Protein AF-A0A0P7ZK08-F1 (afdb_monomer_lite)

pLDDT: mean 90.18, std 8.95, range [63.84, 98.44]

Sequence (72 aa):
MHIVKMLINMMNLETEVRDIKRYVIEISKKVDELLYEKEIVSLMKLSEKSLSSFFDNEPDIYKIADLKVRYK

Structure (mmCIF, N/CA/C/O backbone):
data_AF-A0A0P7ZK08-F1
#
_entry.id   AF-A0A0P7ZK08-F1
#
loop_
_atom_site.group_PDB
_atom_site.id
_atom_site.ty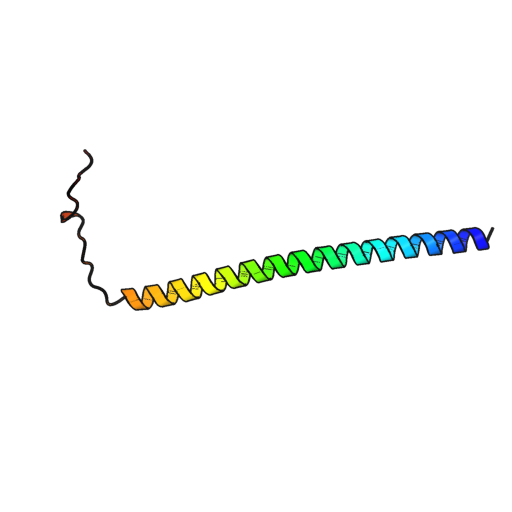pe_symbol
_atom_site.label_atom_id
_atom_site.label_alt_id
_atom_site.label_comp_id
_atom_site.label_asym_id
_atom_site.label_entity_id
_atom_site.label_seq_id
_atom_site.pdbx_PDB_ins_code
_atom_site.Cartn_x
_atom_site.Cartn_y
_atom_site.Cartn_z
_atom_site.occupancy
_atom_site.B_iso_or_equiv
_atom_site.au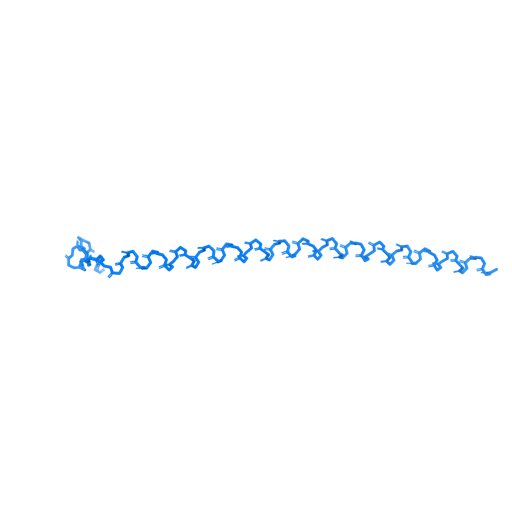th_seq_id
_atom_site.auth_comp_id
_atom_site.auth_asym_id
_atom_site.auth_atom_id
_atom_site.pdbx_PDB_model_num
ATOM 1 N N . MET A 1 1 ? 22.360 -1.423 -47.783 1.00 66.69 1 MET A N 1
ATOM 2 C CA . MET A 1 1 ? 21.049 -1.693 -47.141 1.00 66.69 1 MET A CA 1
ATOM 3 C C . MET A 1 1 ? 21.153 -2.376 -45.766 1.00 66.69 1 MET A C 1
ATOM 5 O O . MET A 1 1 ? 20.360 -2.046 -44.898 1.00 66.69 1 MET A O 1
ATOM 9 N N . HIS A 1 2 ? 22.131 -3.261 -45.510 1.00 81.75 2 HIS A N 1
ATOM 10 C CA . HIS A 1 2 ? 22.285 -3.954 -44.212 1.00 81.75 2 HIS A CA 1
ATOM 11 C C . HIS A 1 2 ? 22.546 -3.049 -42.993 1.00 81.75 2 HIS A C 1
ATOM 13 O O . HIS A 1 2 ? 21.936 -3.255 -41.948 1.00 81.75 2 HIS A O 1
ATOM 19 N N . ILE A 1 3 ? 23.404 -2.032 -43.127 1.00 86.62 3 ILE A N 1
ATOM 20 C CA . ILE A 1 3 ? 23.758 -1.120 -42.020 1.00 86.62 3 ILE A CA 1
ATOM 21 C C . ILE A 1 3 ? 22.528 -0.345 -41.523 1.00 86.62 3 ILE A C 1
ATOM 23 O O . ILE A 1 3 ? 22.295 -0.247 -40.325 1.00 86.62 3 ILE A O 1
ATOM 27 N N . VAL A 1 4 ? 21.685 0.129 -42.444 1.00 88.69 4 VAL A N 1
ATOM 28 C CA . VAL A 1 4 ? 20.455 0.865 -42.108 1.00 88.69 4 VAL A CA 1
ATOM 29 C C . VAL A 1 4 ? 19.488 -0.009 -41.303 1.00 88.69 4 VAL A C 1
ATOM 31 O O . VAL A 1 4 ? 18.931 0.443 -40.310 1.00 88.69 4 VAL A O 1
ATOM 34 N N . LYS A 1 5 ? 19.335 -1.288 -41.671 1.00 89.00 5 LYS A N 1
ATOM 35 C CA . LYS A 1 5 ? 18.481 -2.235 -40.938 1.00 89.00 5 LYS A CA 1
ATOM 36 C C . LYS A 1 5 ? 19.002 -2.515 -39.522 1.00 89.00 5 LYS A C 1
ATOM 38 O O . LYS A 1 5 ? 18.210 -2.633 -38.594 1.00 89.00 5 LYS A O 1
ATOM 43 N N . MET A 1 6 ? 20.323 -2.584 -39.353 1.00 89.19 6 MET A N 1
ATOM 44 C CA . MET A 1 6 ? 20.956 -2.749 -38.042 1.00 89.19 6 MET A CA 1
ATOM 45 C C . MET A 1 6 ? 20.712 -1.534 -37.136 1.00 89.19 6 MET A C 1
ATOM 47 O O . MET A 1 6 ? 20.360 -1.708 -35.974 1.00 89.19 6 MET A O 1
ATOM 51 N N . LEU A 1 7 ? 20.827 -0.318 -37.679 1.00 88.62 7 LEU A N 1
ATOM 52 C CA . LEU A 1 7 ? 20.559 0.919 -36.939 1.00 88.62 7 LEU A CA 1
ATOM 53 C C . LEU A 1 7 ? 19.088 1.040 -36.521 1.00 88.62 7 LEU A C 1
ATOM 55 O O . LEU A 1 7 ? 18.812 1.419 -35.388 1.00 88.62 7 LEU A O 1
ATOM 59 N N . ILE A 1 8 ? 18.150 0.656 -37.394 1.00 91.06 8 ILE A N 1
ATOM 60 C CA . ILE A 1 8 ? 16.717 0.629 -37.059 1.00 91.06 8 ILE A CA 1
ATOM 61 C C . ILE A 1 8 ? 16.443 -0.361 -35.919 1.00 91.06 8 ILE A C 1
ATOM 63 O O . ILE A 1 8 ? 15.760 -0.011 -34.960 1.00 91.06 8 ILE A O 1
ATOM 67 N N . ASN A 1 9 ? 17.008 -1.571 -35.980 1.00 93.31 9 ASN A N 1
ATOM 68 C CA . ASN A 1 9 ? 16.856 -2.546 -34.898 1.00 93.31 9 ASN A CA 1
ATOM 69 C C . ASN A 1 9 ? 17.438 -2.032 -33.574 1.00 93.31 9 ASN A C 1
ATOM 71 O O . ASN A 1 9 ? 16.829 -2.233 -32.528 1.00 93.31 9 ASN A O 1
ATOM 75 N N . MET A 1 10 ? 18.588 -1.356 -33.615 1.00 92.38 10 MET A N 1
ATOM 76 C CA . MET A 1 10 ? 19.205 -0.774 -32.423 1.00 92.38 10 MET A CA 1
ATOM 77 C C . MET A 1 10 ? 18.329 0.327 -31.812 1.00 92.38 10 MET A C 1
ATOM 79 O O . MET A 1 10 ? 18.087 0.318 -30.611 1.00 92.38 10 MET A O 1
ATOM 83 N N . MET A 1 11 ? 17.770 1.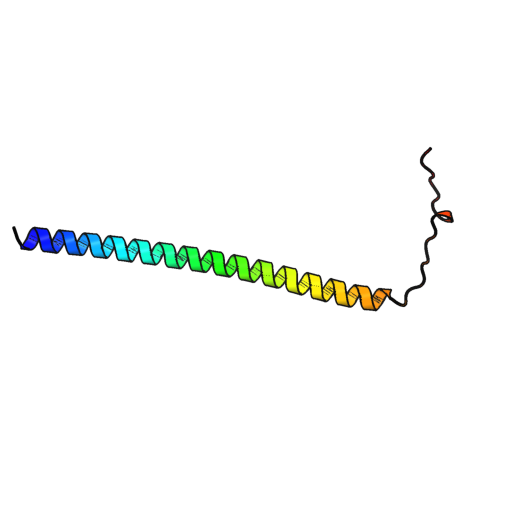212 -32.642 1.00 92.94 11 MET A N 1
ATOM 84 C CA . MET A 1 11 ? 16.874 2.284 -32.194 1.00 92.94 11 MET A CA 1
ATOM 85 C C . MET A 1 11 ? 15.551 1.747 -31.614 1.00 92.94 11 MET A C 1
ATOM 87 O O . MET A 1 11 ? 15.010 2.306 -30.654 1.00 92.94 11 MET A O 1
ATOM 91 N N . ASN A 1 12 ? 15.040 0.639 -32.161 1.00 96.12 12 ASN A N 1
ATOM 92 C CA . ASN A 1 12 ? 13.864 -0.046 -31.622 1.00 96.12 12 ASN A CA 1
ATOM 93 C C . ASN A 1 12 ? 14.163 -0.670 -30.253 1.00 96.12 12 ASN A C 1
ATOM 95 O O . ASN A 1 12 ? 13.402 -0.449 -29.314 1.00 96.12 12 ASN A O 1
ATOM 99 N N . LEU A 1 13 ? 15.299 -1.360 -30.109 1.00 95.94 13 LEU A N 1
ATOM 100 C CA . LEU A 1 13 ? 15.732 -1.929 -28.828 1.00 95.94 13 LEU A CA 1
ATOM 101 C C . LEU A 1 13 ? 15.919 -0.850 -27.756 1.00 95.94 13 LEU A C 1
ATOM 103 O O . LEU A 1 13 ? 15.471 -1.020 -26.626 1.00 95.94 13 LEU A O 1
ATOM 107 N N . GLU A 1 14 ? 16.530 0.286 -28.098 1.00 96.50 14 GLU A N 1
ATOM 108 C CA . GLU A 1 14 ? 16.660 1.418 -27.172 1.00 96.50 14 GLU A CA 1
ATOM 109 C C . GLU A 1 14 ? 15.297 1.950 -26.714 1.00 96.50 14 GLU A C 1
ATOM 111 O O . GLU A 1 14 ? 15.118 2.298 -25.543 1.00 96.50 14 GLU A O 1
ATOM 116 N N . THR A 1 15 ? 14.324 1.993 -27.626 1.00 96.81 15 THR A N 1
ATOM 117 C CA . THR A 1 15 ? 12.961 2.430 -27.313 1.00 96.81 15 THR A CA 1
ATOM 118 C C . THR A 1 15 ? 12.264 1.440 -26.383 1.00 96.81 15 THR A C 1
ATOM 120 O O . THR A 1 15 ? 11.748 1.860 -25.348 1.00 96.81 15 THR A O 1
ATOM 123 N N . GLU A 1 16 ? 12.330 0.141 -26.678 1.00 96.94 16 GLU A N 1
ATOM 124 C CA . GLU A 1 16 ? 11.763 -0.914 -25.830 1.00 96.94 16 GLU A CA 1
ATOM 125 C C . GLU A 1 16 ? 12.378 -0.908 -24.424 1.00 96.94 16 GLU A C 1
ATOM 127 O O . GLU A 1 16 ? 11.657 -0.937 -23.427 1.00 96.94 16 GLU A O 1
ATOM 132 N N . VAL A 1 17 ? 13.705 -0.786 -24.315 1.00 97.62 17 VAL A N 1
ATOM 133 C CA . VAL A 1 17 ? 14.401 -0.715 -23.019 1.00 97.62 17 VAL A CA 1
ATOM 134 C C . VAL A 1 17 ? 13.978 0.525 -22.229 1.00 97.62 17 VAL A C 1
ATOM 136 O O . VAL A 1 17 ? 13.775 0.455 -21.012 1.00 97.62 17 VAL A O 1
ATOM 139 N N . ARG A 1 18 ? 13.813 1.670 -22.900 1.00 97.56 18 ARG A N 1
ATOM 140 C CA . ARG A 1 18 ? 13.330 2.902 -22.265 1.00 97.56 18 ARG A CA 1
ATOM 141 C C . ARG A 1 18 ? 11.903 2.747 -21.743 1.00 97.56 18 ARG A C 1
ATOM 143 O O . ARG A 1 18 ? 11.607 3.241 -20.652 1.00 97.56 18 ARG A O 1
ATOM 150 N N . ASP A 1 19 ? 11.041 2.067 -22.485 1.00 97.94 19 ASP A N 1
ATOM 151 C CA . ASP A 1 19 ? 9.656 1.842 -22.077 1.00 97.94 19 ASP A CA 1
ATOM 152 C C . ASP A 1 19 ? 9.566 0.828 -20.932 1.00 97.94 19 ASP A C 1
ATOM 154 O O . ASP A 1 19 ? 8.887 1.099 -19.942 1.00 97.94 19 ASP A O 1
ATOM 158 N N . ILE A 1 20 ? 10.361 -0.249 -20.960 1.00 97.94 20 ILE A N 1
ATOM 159 C CA . ILE A 1 20 ? 10.509 -1.174 -19.823 1.00 97.94 20 ILE A CA 1
ATOM 160 C C . ILE A 1 20 ? 10.943 -0.410 -18.570 1.00 97.94 20 ILE A C 1
ATOM 162 O O . ILE A 1 20 ? 10.325 -0.556 -17.517 1.00 97.94 20 ILE A O 1
ATOM 166 N N . LYS A 1 21 ? 11.962 0.453 -18.671 1.00 98.12 21 LYS A N 1
ATOM 167 C CA . LYS A 1 21 ? 12.419 1.267 -17.535 1.00 98.12 21 LYS A CA 1
ATOM 168 C C . LYS A 1 21 ? 11.292 2.137 -16.972 1.00 98.12 21 LYS A C 1
ATOM 170 O O . LYS A 1 21 ? 11.174 2.265 -15.755 1.00 98.12 21 LYS A O 1
ATOM 175 N N . ARG A 1 22 ? 10.462 2.725 -17.838 1.00 98.31 22 ARG A N 1
ATOM 176 C CA . ARG A 1 22 ? 9.308 3.531 -17.422 1.00 98.31 22 ARG A CA 1
ATOM 177 C C . ARG A 1 22 ? 8.282 2.687 -16.670 1.00 98.31 22 ARG A C 1
ATOM 179 O O . ARG A 1 22 ? 7.897 3.070 -15.569 1.00 98.31 22 ARG A O 1
ATOM 186 N N . TYR A 1 23 ? 7.910 1.530 -17.211 1.00 98.31 23 TYR A N 1
ATOM 187 C CA . TYR A 1 23 ? 6.959 0.632 -16.558 1.00 98.31 23 TYR A CA 1
ATOM 188 C C . TYR A 1 23 ? 7.471 0.117 -15.216 1.00 98.31 23 TYR A C 1
ATOM 190 O O . TYR A 1 23 ? 6.711 0.078 -14.255 1.00 98.31 23 TYR A O 1
ATOM 198 N N . VAL A 1 24 ? 8.762 -0.204 -15.103 1.00 98.38 24 VAL A N 1
ATOM 199 C CA . VAL A 1 24 ? 9.372 -0.607 -13.826 1.00 98.38 24 VAL A CA 1
ATOM 200 C C . VAL A 1 24 ? 9.241 0.501 -12.776 1.00 98.38 24 VAL A C 1
ATOM 202 O O . VAL A 1 24 ? 8.877 0.221 -11.637 1.00 98.38 24 VAL A O 1
ATOM 205 N N . ILE A 1 25 ? 9.478 1.762 -13.152 1.00 98.44 25 ILE A N 1
ATOM 206 C CA . ILE A 1 25 ? 9.313 2.906 -12.241 1.00 98.44 25 ILE A CA 1
ATOM 207 C C . ILE A 1 25 ? 7.847 3.065 -11.815 1.00 98.44 25 ILE A C 1
ATOM 209 O O . ILE A 1 25 ? 7.574 3.309 -10.642 1.00 98.44 25 ILE A O 1
ATOM 213 N N . GLU A 1 26 ? 6.900 2.929 -12.743 1.00 98.44 26 GLU A N 1
ATOM 214 C CA . GLU A 1 26 ? 5.469 3.019 -12.430 1.00 98.44 26 GLU A CA 1
ATOM 215 C C . GLU A 1 26 ? 4.997 1.881 -11.520 1.00 98.44 26 GLU A C 1
ATOM 217 O O . GLU A 1 26 ? 4.257 2.127 -10.568 1.00 98.44 26 GLU A O 1
ATOM 222 N N . ILE A 1 27 ? 5.460 0.654 -11.770 1.00 98.38 27 ILE A N 1
ATOM 223 C CA . ILE A 1 27 ? 5.178 -0.505 -10.918 1.00 98.38 27 ILE A CA 1
ATOM 224 C C . ILE A 1 27 ? 5.739 -0.271 -9.517 1.00 98.38 27 ILE A C 1
ATOM 226 O O . ILE A 1 27 ? 5.019 -0.486 -8.548 1.00 98.38 27 ILE A O 1
ATOM 230 N N . SER A 1 28 ? 6.980 0.215 -9.404 1.00 98.12 28 SER A N 1
ATOM 231 C CA . SER A 1 28 ? 7.590 0.518 -8.106 1.00 98.12 28 SER A CA 1
ATOM 232 C C . SER A 1 28 ? 6.728 1.487 -7.298 1.00 98.12 28 SER A C 1
ATOM 234 O O . SER A 1 28 ? 6.398 1.192 -6.156 1.00 98.12 28 SER A O 1
ATOM 236 N N . LYS A 1 29 ? 6.276 2.588 -7.913 1.00 98.31 29 LYS A N 1
ATOM 237 C CA . LYS A 1 29 ? 5.414 3.573 -7.239 1.00 98.31 29 LYS A CA 1
ATOM 238 C C . LYS A 1 29 ? 4.094 2.969 -6.759 1.00 98.31 29 LYS A C 1
ATOM 240 O O . LYS A 1 29 ? 3.676 3.224 -5.638 1.00 98.31 29 LYS A O 1
ATOM 245 N N . LYS A 1 30 ? 3.454 2.142 -7.590 1.00 98.19 30 LYS A N 1
ATOM 246 C CA . LYS A 1 30 ? 2.201 1.464 -7.222 1.00 98.19 30 LYS A CA 1
ATOM 247 C C . LYS A 1 30 ? 2.393 0.471 -6.077 1.00 98.19 30 LYS A C 1
ATOM 249 O O . LYS A 1 30 ? 1.502 0.317 -5.250 1.00 98.19 30 LYS A O 1
ATOM 254 N N . VAL A 1 31 ? 3.536 -0.213 -6.031 1.00 98.12 31 VAL A N 1
ATOM 255 C CA . VAL A 1 31 ? 3.877 -1.105 -4.915 1.00 98.12 31 VAL A CA 1
ATOM 256 C C . VAL A 1 31 ? 4.048 -0.306 -3.626 1.00 98.12 31 VAL A C 1
ATOM 258 O O . VAL A 1 31 ? 3.500 -0.714 -2.605 1.00 98.12 31 VAL A O 1
ATOM 261 N N . ASP A 1 32 ? 4.729 0.839 -3.676 1.00 97.81 32 ASP A N 1
ATOM 262 C CA . ASP A 1 32 ? 4.905 1.711 -2.509 1.00 97.81 32 ASP A CA 1
ATOM 263 C C . ASP A 1 32 ? 3.553 2.222 -1.971 1.00 97.81 32 ASP A C 1
ATOM 265 O O . ASP A 1 32 ? 3.307 2.173 -0.766 1.00 97.81 32 ASP A O 1
ATOM 269 N N . GLU A 1 33 ? 2.640 2.635 -2.858 1.00 97.50 33 GLU A N 1
ATOM 270 C CA . GLU A 1 33 ? 1.271 3.043 -2.498 1.00 97.50 33 GLU A CA 1
ATOM 271 C C . GLU A 1 33 ? 0.495 1.908 -1.805 1.00 97.50 33 GLU A C 1
ATOM 273 O O . GLU A 1 33 ? -0.073 2.101 -0.729 1.00 97.50 33 GLU A O 1
ATOM 278 N N . LEU A 1 34 ? 0.524 0.698 -2.373 1.00 97.94 34 LEU A N 1
ATOM 279 C CA . LEU A 1 34 ? -0.154 -0.470 -1.798 1.00 97.94 34 LEU A CA 1
ATOM 280 C C . LEU A 1 34 ? 0.421 -0.878 -0.435 1.00 97.94 34 LEU A C 1
ATOM 282 O O . LEU A 1 34 ? -0.320 -1.331 0.443 1.00 97.94 34 LEU A O 1
ATOM 286 N N . LEU A 1 35 ? 1.737 -0.748 -0.248 1.00 97.44 35 LEU A N 1
ATOM 287 C CA . LEU A 1 35 ? 2.383 -1.011 1.037 1.00 97.44 35 LEU A CA 1
ATOM 288 C C . LEU A 1 35 ? 1.920 -0.008 2.095 1.00 97.44 35 LEU A C 1
ATOM 290 O O . LEU A 1 35 ? 1.522 -0.427 3.182 1.00 97.44 35 LEU A O 1
ATOM 294 N N . TYR A 1 36 ? 1.887 1.279 1.752 1.00 96.50 36 TYR A N 1
ATOM 295 C CA . TYR A 1 36 ? 1.423 2.334 2.650 1.00 96.50 36 TYR A CA 1
ATOM 296 C C . TYR A 1 36 ? -0.032 2.122 3.101 1.00 96.50 36 TYR A C 1
ATOM 298 O O . TYR A 1 36 ? -0.332 2.154 4.297 1.00 96.50 36 TYR A O 1
ATOM 306 N N . GLU A 1 37 ? -0.942 1.824 2.170 1.00 95.38 37 GLU A N 1
ATOM 307 C CA . GLU A 1 37 ? -2.343 1.530 2.500 1.00 95.38 37 GLU A CA 1
ATOM 308 C C . GLU A 1 37 ? -2.470 0.310 3.423 1.00 95.38 37 GLU A C 1
ATOM 310 O O . GLU A 1 37 ? -3.225 0.323 4.402 1.00 95.38 37 GLU A O 1
ATOM 315 N N . LYS A 1 38 ? -1.702 -0.749 3.147 1.00 96.31 38 LYS A N 1
ATOM 316 C CA . LYS A 1 38 ? -1.704 -1.965 3.964 1.00 96.31 38 LYS A CA 1
ATOM 317 C C . LYS A 1 38 ? -1.200 -1.702 5.382 1.00 96.31 38 LYS A C 1
ATOM 319 O O . LYS A 1 38 ? -1.758 -2.270 6.326 1.00 96.31 38 LYS A O 1
ATOM 324 N N . GLU A 1 39 ? -0.170 -0.877 5.546 1.00 96.25 39 GLU A N 1
ATOM 325 C CA . GLU A 1 39 ? 0.335 -0.474 6.860 1.00 96.25 39 GLU A CA 1
ATOM 326 C C . GLU A 1 39 ? -0.735 0.274 7.654 1.00 96.25 39 GLU A C 1
ATOM 328 O O . GLU A 1 39 ? -1.021 -0.112 8.790 1.00 96.25 39 GLU A O 1
ATOM 333 N N . ILE A 1 40 ? -1.404 1.256 7.038 1.00 96.25 40 ILE A N 1
ATOM 334 C CA . ILE A 1 40 ? -2.504 1.997 7.671 1.00 96.25 40 ILE A CA 1
ATOM 335 C C . ILE A 1 40 ? -3.605 1.043 8.130 1.00 96.25 40 ILE A C 1
ATOM 337 O O . ILE A 1 40 ? -3.988 1.063 9.299 1.00 96.25 40 ILE A O 1
ATOM 341 N N . VAL A 1 41 ? -4.095 0.171 7.246 1.00 96.88 41 VAL A N 1
ATOM 342 C CA . VAL A 1 41 ? -5.174 -0.772 7.586 1.00 96.88 41 VAL A CA 1
ATOM 343 C C . VAL A 1 41 ? -4.751 -1.717 8.710 1.00 96.88 41 VAL A C 1
ATOM 345 O O . VAL A 1 41 ? -5.554 -2.052 9.583 1.00 96.88 41 VAL A O 1
ATOM 348 N N . SER A 1 42 ? -3.490 -2.148 8.712 1.00 96.69 42 SER A N 1
ATOM 349 C CA . SER A 1 42 ? -2.957 -3.022 9.758 1.00 96.69 42 SER A CA 1
ATOM 350 C C . SER A 1 42 ? -2.903 -2.308 11.108 1.00 96.69 42 SER A C 1
ATOM 352 O O . SER A 1 42 ? -3.330 -2.878 12.112 1.00 96.69 42 SER A O 1
ATOM 354 N N . LEU A 1 43 ? -2.450 -1.051 11.130 1.00 96.19 43 LEU A N 1
ATOM 355 C CA . LEU A 1 43 ? -2.458 -0.214 12.330 1.00 96.19 43 LEU A CA 1
ATOM 356 C C . LEU A 1 43 ? -3.883 0.027 12.832 1.00 96.19 43 LEU A C 1
ATOM 358 O O . LEU A 1 43 ? -4.141 -0.172 14.015 1.00 96.19 43 LEU A O 1
ATOM 362 N N . MET A 1 44 ? -4.823 0.358 11.943 1.00 96.00 44 MET A N 1
ATOM 363 C CA . MET A 1 44 ? -6.230 0.555 12.303 1.00 96.00 44 MET A CA 1
ATOM 364 C C . MET A 1 44 ? -6.826 -0.688 12.971 1.00 96.00 44 MET A C 1
ATOM 366 O O . MET A 1 44 ? -7.436 -0.570 14.029 1.00 96.00 44 MET A O 1
ATOM 370 N N . LYS A 1 45 ? -6.594 -1.882 12.412 1.00 96.12 45 LYS A N 1
ATOM 371 C CA . LYS A 1 45 ? -7.071 -3.150 12.995 1.00 96.12 45 LYS A CA 1
ATOM 372 C C . LYS A 1 45 ? -6.441 -3.457 14.352 1.00 96.12 45 LYS A C 1
ATOM 374 O O . LYS A 1 45 ? -7.110 -3.975 15.244 1.00 96.12 45 LYS A O 1
ATOM 379 N N . LEU A 1 46 ? -5.151 -3.163 14.518 1.00 95.50 46 LEU A N 1
ATOM 380 C CA . LEU A 1 46 ? -4.473 -3.324 15.805 1.00 95.50 46 LEU A CA 1
ATOM 381 C C . LEU A 1 46 ? -5.054 -2.374 16.857 1.00 95.50 46 LEU A C 1
ATOM 383 O O . LEU A 1 46 ? -5.339 -2.806 17.974 1.00 95.50 46 LEU A O 1
ATOM 387 N N . SER A 1 47 ? -5.272 -1.110 16.493 1.00 93.88 47 SER A N 1
ATOM 388 C CA . SER A 1 47 ? -5.901 -0.115 17.360 1.00 93.88 47 SER A CA 1
ATOM 389 C C . SER A 1 47 ? -7.333 -0.497 17.724 1.00 93.88 47 SER A C 1
ATOM 391 O O . SER A 1 47 ? -7.673 -0.451 18.900 1.00 93.88 47 SER A O 1
ATOM 393 N N . GLU A 1 48 ? -8.144 -0.930 16.757 1.00 93.69 48 GLU A N 1
ATOM 394 C CA . GLU A 1 48 ? -9.513 -1.414 16.973 1.00 93.69 48 GLU A CA 1
ATOM 395 C C . GLU A 1 48 ? -9.543 -2.567 17.980 1.00 93.69 48 GLU A C 1
ATOM 397 O O . GLU A 1 48 ? -10.268 -2.505 18.972 1.00 93.69 48 GLU A O 1
ATOM 402 N N . LYS A 1 49 ? -8.702 -3.589 17.780 1.00 92.44 49 LYS A N 1
ATOM 403 C CA . LYS A 1 49 ? -8.629 -4.738 18.690 1.00 92.44 49 LYS A CA 1
ATOM 404 C C . LYS A 1 49 ? -8.200 -4.329 20.101 1.00 92.44 49 LYS A C 1
ATOM 406 O O . LYS A 1 49 ? -8.770 -4.815 21.075 1.00 92.44 49 LYS A O 1
ATOM 411 N N . SER A 1 50 ? -7.200 -3.4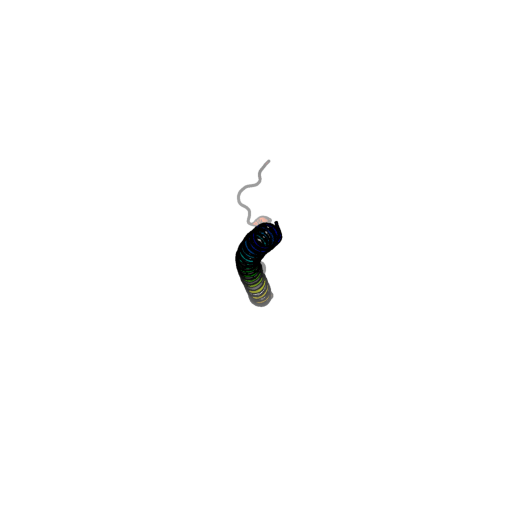54 20.206 1.00 91.06 50 SER A N 1
ATOM 412 C CA . SER A 1 50 ? -6.714 -2.938 21.488 1.00 91.06 50 SER A CA 1
ATOM 413 C C . SER A 1 50 ? -7.809 -2.161 22.224 1.00 91.06 50 SER A C 1
ATOM 415 O O . SER A 1 50 ? -8.101 -2.450 23.384 1.00 91.06 50 SER A O 1
ATOM 417 N N . LEU A 1 51 ? -8.477 -1.235 21.527 1.00 90.62 51 LEU A N 1
ATOM 418 C CA . LEU A 1 51 ? -9.562 -0.424 22.081 1.00 90.62 51 LEU A CA 1
ATOM 419 C C . LEU A 1 51 ? -10.758 -1.278 22.494 1.00 90.62 51 LEU A C 1
ATOM 421 O O . LEU A 1 51 ? -11.276 -1.073 23.584 1.00 90.62 51 LEU A O 1
ATOM 425 N N . SER A 1 52 ? -11.155 -2.264 21.685 1.00 89.12 52 SER A N 1
ATOM 426 C CA . SER A 1 52 ? -12.221 -3.199 22.063 1.00 89.12 52 SER A CA 1
ATOM 427 C C . SER A 1 52 ? -11.897 -3.864 23.398 1.00 89.12 52 SER A C 1
ATOM 429 O O . SER A 1 52 ? -12.670 -3.744 24.338 1.00 89.12 52 SER A O 1
ATOM 431 N N . SER A 1 53 ? -10.702 -4.450 23.532 1.00 86.31 53 SER A N 1
ATOM 432 C CA . SER A 1 53 ? -10.300 -5.106 24.783 1.00 86.31 53 SER A CA 1
ATOM 433 C C . SER A 1 53 ? -10.207 -4.163 25.988 1.00 86.31 53 SER A C 1
ATOM 435 O O . SER A 1 53 ? -10.383 -4.595 27.126 1.00 86.31 53 SER A O 1
ATOM 437 N N . PHE A 1 54 ? -9.929 -2.879 25.749 1.00 86.06 54 PHE A N 1
ATOM 438 C CA . PHE A 1 54 ? -9.901 -1.855 26.788 1.00 86.06 54 PHE A CA 1
ATOM 439 C C . PHE A 1 54 ? -11.316 -1.545 27.300 1.00 86.06 54 PHE A C 1
ATOM 441 O O . PHE A 1 54 ? -11.538 -1.525 28.509 1.00 86.06 54 PHE A O 1
ATOM 448 N N . PHE A 1 55 ? -12.277 -1.3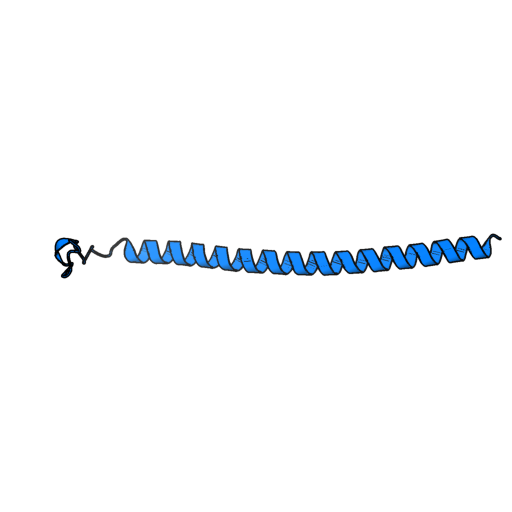79 26.386 1.00 83.25 55 PHE A N 1
ATOM 449 C CA . PHE A 1 55 ? -13.669 -1.058 26.712 1.00 83.25 55 PHE A CA 1
ATOM 450 C C . PHE A 1 55 ? -14.518 -2.265 27.135 1.00 83.25 55 PHE A C 1
ATOM 452 O O . PHE A 1 55 ? -15.571 -2.064 27.731 1.00 83.25 55 PHE A O 1
ATOM 459 N N . ASP A 1 56 ? -14.074 -3.506 26.902 1.00 85.19 56 ASP A N 1
ATOM 460 C CA . ASP A 1 56 ? -14.825 -4.726 27.256 1.00 85.19 56 ASP A CA 1
ATOM 461 C C . ASP A 1 56 ? -15.209 -4.810 28.751 1.00 85.19 56 ASP A C 1
ATOM 463 O O . ASP A 1 56 ? -16.173 -5.487 29.108 1.00 85.19 56 ASP A O 1
ATOM 467 N N . ASN A 1 57 ? -14.468 -4.129 29.633 1.00 81.75 57 ASN A N 1
ATOM 468 C CA . ASN A 1 57 ? -14.724 -4.104 31.078 1.00 81.75 57 ASN A CA 1
ATOM 469 C C . ASN A 1 57 ? -15.359 -2.793 31.569 1.00 81.75 57 ASN A C 1
ATOM 471 O O . ASN A 1 57 ? -15.573 -2.637 32.775 1.00 81.75 57 ASN A O 1
ATOM 475 N N . GLU A 1 58 ? -15.633 -1.840 30.676 1.00 82.31 58 GLU A N 1
ATOM 476 C CA . GLU A 1 58 ? -16.258 -0.582 31.067 1.00 82.31 58 GLU A CA 1
ATOM 477 C C . GLU A 1 58 ? -17.782 -0.751 31.193 1.00 82.31 58 GLU A C 1
ATOM 479 O O . GLU A 1 58 ? -18.434 -1.296 30.299 1.00 82.31 58 GLU A O 1
ATOM 484 N N . PRO A 1 59 ? -18.386 -0.308 32.310 1.00 81.88 59 PRO A N 1
ATOM 485 C CA . PRO A 1 59 ? -19.832 -0.321 32.451 1.00 81.88 59 PRO A CA 1
ATOM 486 C C . PRO A 1 59 ? -20.469 0.668 31.470 1.00 81.88 59 PRO A C 1
ATOM 488 O O . PRO A 1 59 ? -19.954 1.762 31.253 1.00 81.88 59 PRO A O 1
ATOM 491 N N . ASP A 1 60 ? -21.637 0.316 30.932 1.00 79.00 60 ASP A N 1
ATOM 492 C CA . ASP A 1 60 ? -22.430 1.248 30.132 1.00 79.00 60 ASP A CA 1
ATOM 493 C C . ASP A 1 60 ? -22.978 2.372 31.030 1.00 79.00 60 ASP A C 1
ATOM 495 O O . ASP A 1 60 ? -23.926 2.191 31.804 1.00 79.00 60 ASP A O 1
ATOM 499 N N . ILE A 1 61 ? -22.310 3.525 30.981 1.00 82.75 61 ILE A N 1
ATOM 500 C CA . ILE A 1 61 ? -22.581 4.686 31.836 1.00 82.75 61 ILE A CA 1
ATOM 501 C C . ILE A 1 61 ? -23.607 5.660 31.242 1.00 82.75 61 ILE A C 1
ATOM 503 O O . ILE A 1 61 ? -23.983 6.608 31.932 1.00 82.75 61 ILE A O 1
ATOM 507 N N . TYR A 1 62 ? -24.087 5.439 30.011 1.00 77.94 62 TYR A N 1
ATOM 508 C CA . TYR A 1 62 ? -25.066 6.315 29.362 1.00 77.94 62 TYR A CA 1
ATOM 509 C C . TYR A 1 62 ? -26.279 5.536 28.869 1.00 77.94 62 TYR A C 1
ATOM 511 O O . TYR A 1 62 ? -26.218 4.745 27.934 1.00 77.94 62 TYR A O 1
ATOM 519 N N . LYS A 1 63 ? -27.442 5.826 29.447 1.00 80.88 63 LYS A N 1
ATOM 520 C CA . LYS A 1 63 ? -28.712 5.235 29.032 1.00 80.88 63 LYS A CA 1
ATOM 521 C C . LYS A 1 63 ? -29.449 6.177 28.095 1.00 80.88 63 LYS A C 1
ATOM 523 O O . LYS A 1 63 ? -29.370 7.397 28.199 1.00 80.88 63 LYS A O 1
ATOM 528 N N . ILE A 1 64 ? -30.312 5.608 27.255 1.00 79.56 64 ILE A N 1
ATOM 529 C CA . ILE A 1 64 ? -31.296 6.375 26.467 1.00 79.56 64 ILE A CA 1
ATOM 530 C C . ILE A 1 64 ? -32.144 7.286 27.378 1.00 79.56 64 ILE A C 1
ATOM 532 O O . ILE A 1 64 ? -32.581 8.357 26.966 1.00 79.56 64 ILE A O 1
ATOM 536 N N . ALA A 1 65 ? -32.350 6.882 28.635 1.00 78.62 65 ALA A N 1
ATOM 537 C CA . ALA A 1 65 ? -33.033 7.682 29.647 1.00 78.62 65 ALA A CA 1
ATOM 538 C C . ALA A 1 65 ? -32.300 8.991 30.011 1.00 78.62 65 ALA A C 1
ATOM 540 O O . ALA A 1 65 ? -32.964 9.939 30.426 1.00 78.62 65 ALA A O 1
ATOM 541 N N . ASP A 1 66 ? -30.979 9.065 29.817 1.00 80.75 66 ASP A N 1
ATOM 542 C CA . ASP A 1 66 ? -30.147 10.237 30.125 1.00 80.75 66 ASP A CA 1
ATOM 543 C C . ASP A 1 66 ? -30.171 11.292 29.002 1.00 80.75 66 ASP A C 1
ATOM 545 O O . ASP A 1 66 ? -29.693 12.419 29.173 1.00 80.75 66 ASP A O 1
ATOM 549 N N . LEU A 1 67 ? -30.761 10.964 27.845 1.00 83.12 67 LEU A N 1
ATOM 550 C CA . LEU A 1 67 ? -30.906 11.892 26.726 1.00 83.12 67 LEU A CA 1
ATOM 551 C C . LEU A 1 67 ? -31.890 13.017 27.087 1.00 83.12 67 LEU A C 1
ATOM 553 O O . LEU A 1 67 ? -33.108 12.835 27.108 1.00 83.12 67 LEU A O 1
ATOM 557 N N . LYS A 1 68 ? -31.353 14.223 27.317 1.00 77.12 68 LYS A N 1
ATOM 558 C CA . LYS A 1 68 ? -32.127 15.442 27.633 1.00 77.12 68 LYS A CA 1
ATOM 559 C C . LYS A 1 68 ? -33.031 15.934 26.500 1.00 77.12 68 LYS A C 1
ATOM 561 O O . LYS A 1 68 ? -33.940 16.719 26.757 1.00 77.12 68 LYS A O 1
ATOM 566 N N . VAL A 1 69 ? -32.792 15.515 25.260 1.00 74.94 69 VAL A N 1
ATOM 567 C CA . VAL A 1 69 ? -33.524 16.007 24.088 1.00 74.94 69 VAL A CA 1
ATOM 568 C C . VAL A 1 69 ? -34.187 14.826 23.394 1.00 74.94 69 VAL A C 1
ATOM 570 O O . VAL A 1 69 ? -33.518 13.997 22.784 1.00 74.94 69 VAL A O 1
ATOM 573 N N . ARG A 1 70 ? -35.517 14.745 23.489 1.00 67.38 70 ARG A N 1
ATOM 574 C CA . ARG A 1 70 ? -36.326 13.868 22.637 1.00 67.38 70 ARG A CA 1
ATOM 575 C C . ARG A 1 70 ? -36.785 14.688 21.439 1.00 67.38 70 ARG A C 1
ATOM 577 O O . ARG A 1 70 ? -37.593 15.600 21.611 1.00 67.38 70 ARG A O 1
ATOM 584 N N . TYR A 1 71 ? -36.266 14.384 20.253 1.00 66.25 71 TYR A N 1
ATOM 585 C CA . TYR A 1 71 ? -36.873 14.874 19.017 1.00 66.25 71 TYR A CA 1
ATOM 586 C C . TYR A 1 71 ? -38.271 14.244 18.903 1.00 66.25 71 TYR A C 1
ATOM 588 O O . TYR A 1 71 ? -38.410 13.029 19.050 1.00 66.25 71 TYR A O 1
ATOM 596 N N . LYS A 1 72 ? -39.294 15.095 18.773 1.00 63.84 72 LYS A N 1
ATOM 597 C CA . LYS A 1 72 ? -40.692 14.708 18.537 1.00 63.84 72 LYS A CA 1
ATOM 598 C C . LYS A 1 72 ? -40.950 14.554 17.050 1.00 63.84 72 LYS A C 1
ATOM 600 O O . LYS A 1 72 ?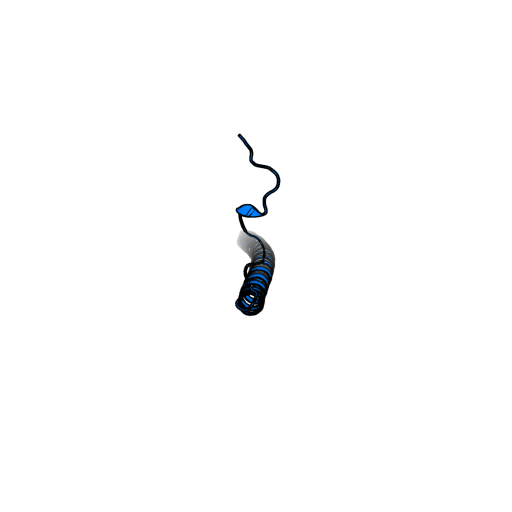 -40.377 15.368 16.293 1.00 63.84 72 LYS A O 1
#

Organism: NCBI:txid1392998

Foldseek 3Di:
DVVVVVVVVVVVVVVVVVVVVVVVVVVVVVVVVVVVVVVVVVVVVVVVVVVCVVCVPPDPPDDPVNPPDDDD

Secondary structure (DSSP, 8-state):
-HHHHHHHHHHHHHHHHHHHHHHHHHHHHHHHHHHHHHHHHHHHHHHHHHHHHHHTTS-----GGG-S----

Radius of gyration: 30.27 Å; chains: 1; bounding box: 64×21×80 Å